Protein AF-E3NNT3-F1 (afdb_monomer)

Foldseek 3Di:
DDDDDDPPPDPDDDDDDPDDDPVVVVVDDDDDDDDDDPPPCSVVVQVVVQVVCVVVPDDDDDDDLVVVLDVVVPDPCVVVPCPVVLVDPVPPVSVVSSD

Mean predicted aligned error: 13.64 Å

pLDDT: mean 73.95, std 19.07, range [36.59, 96.06]

Solvent-accessible surface area (backbone atoms only — not comparable to full-atom values): 6859 Å² total; per-residue (Å²): 138,84,82,84,88,77,90,72,80,76,78,78,80,79,84,78,72,99,71,84,54,79,73,57,65,74,72,47,94,81,87,89,85,84,82,78,65,87,92,69,52,54,72,58,52,51,53,53,50,41,52,49,41,42,70,77,67,44,95,68,82,84,83,56,68,72,55,51,48,61,65,74,58,60,60,71,45,68,79,67,61,65,48,71,67,51,76,36,88,84,30,65,69,49,47,65,72,68,108

Organism: Caenorhabditis remanei (NCBI:txid31234)

Structure (mmCIF, N/CA/C/O backbone):
data_AF-E3NNT3-F1
#
_entry.id   AF-E3NNT3-F1
#
loop_
_atom_site.group_PDB
_atom_site.id
_atom_site.type_symbol
_atom_site.label_atom_id
_atom_site.label_alt_id
_atom_site.label_comp_id
_atom_site.label_asym_id
_atom_site.label_entity_id
_atom_site.label_seq_id
_atom_site.pdbx_PDB_ins_code
_atom_site.Cartn_x
_atom_site.Cartn_y
_atom_site.Cartn_z
_atom_site.occupancy
_atom_site.B_iso_or_equiv
_atom_site.auth_seq_id
_atom_site.auth_comp_id
_atom_site.auth_asym_id
_atom_site.auth_atom_id
_atom_site.pdbx_PDB_model_num
ATOM 1 N N . MET A 1 1 ? -19.697 -46.893 23.361 1.00 44.38 1 MET A N 1
ATOM 2 C CA . MET A 1 1 ? -20.155 -46.219 22.129 1.00 44.38 1 MET A CA 1
ATOM 3 C C . MET A 1 1 ? -19.619 -44.804 22.210 1.00 44.38 1 MET A C 1
ATOM 5 O O . MET A 1 1 ? -20.148 -44.004 22.968 1.00 44.38 1 MET A O 1
ATOM 9 N N . GLU A 1 2 ? -18.456 -44.576 21.609 1.00 36.59 2 GLU A N 1
ATOM 10 C CA . GLU A 1 2 ? -17.702 -43.330 21.759 1.00 36.59 2 GLU A CA 1
ATOM 11 C C . GLU A 1 2 ? -18.272 -42.228 20.862 1.00 36.59 2 GLU A C 1
ATOM 13 O O . GLU A 1 2 ? -18.671 -42.476 19.725 1.00 36.59 2 GLU A O 1
ATOM 18 N N . ILE A 1 3 ? -18.329 -41.014 21.406 1.00 49.91 3 ILE A N 1
ATOM 19 C CA . ILE A 1 3 ? -18.766 -39.793 20.727 1.00 49.91 3 ILE A CA 1
ATOM 20 C C . ILE A 1 3 ? -17.547 -39.223 19.980 1.00 49.91 3 ILE A C 1
ATOM 22 O O . ILE A 1 3 ? -16.535 -38.960 20.632 1.00 49.91 3 ILE A O 1
ATOM 26 N N . PRO A 1 4 ? -17.597 -39.000 18.655 1.00 52.75 4 PRO A N 1
ATOM 27 C CA . PRO A 1 4 ? -16.491 -38.366 17.945 1.00 52.75 4 PRO A CA 1
ATOM 28 C C . PRO A 1 4 ? -16.434 -36.852 18.245 1.00 52.75 4 PRO A C 1
ATOM 30 O O . PRO A 1 4 ? -17.480 -36.196 18.278 1.00 52.75 4 PRO A O 1
ATOM 33 N N . PRO A 1 5 ? -15.237 -36.262 18.441 1.00 51.84 5 PRO A N 1
ATOM 34 C CA . PRO A 1 5 ? -15.070 -34.832 18.663 1.00 51.84 5 PRO A CA 1
ATOM 35 C C . PRO A 1 5 ? -14.895 -34.101 17.324 1.00 51.84 5 PRO A C 1
ATOM 37 O O . PRO A 1 5 ? -14.029 -34.437 16.522 1.00 51.84 5 PRO A O 1
ATOM 40 N N . GLY A 1 6 ? -15.710 -33.075 17.085 1.00 46.88 6 GLY A N 1
ATOM 41 C CA . GLY A 1 6 ? -15.668 -32.306 15.841 1.00 46.88 6 GLY A CA 1
ATOM 42 C C . GLY A 1 6 ? -16.523 -31.048 15.901 1.00 46.88 6 GLY A C 1
ATOM 43 O O . GLY A 1 6 ? -17.425 -30.863 15.092 1.00 46.88 6 GLY A O 1
ATOM 44 N N . LEU A 1 7 ? -16.266 -30.191 16.891 1.00 48.31 7 LEU A N 1
ATOM 45 C CA . LEU A 1 7 ? -16.793 -28.829 16.929 1.00 48.31 7 LEU A CA 1
ATOM 46 C C . LEU A 1 7 ? -16.032 -27.981 15.898 1.00 48.31 7 LEU A C 1
ATOM 48 O O . LEU A 1 7 ? -15.128 -27.230 16.255 1.00 48.31 7 LEU A O 1
ATOM 52 N N . GLU A 1 8 ? -16.389 -28.085 14.619 1.00 41.75 8 GLU A N 1
ATOM 53 C CA . GLU A 1 8 ? -16.041 -27.045 13.652 1.00 41.75 8 GLU A CA 1
ATOM 54 C C . GLU A 1 8 ? -17.179 -26.025 13.631 1.00 41.75 8 GLU A C 1
ATOM 56 O O . GLU A 1 8 ? -18.282 -26.255 13.132 1.00 41.75 8 GLU A O 1
ATOM 61 N N . THR A 1 9 ? -16.924 -24.879 14.257 1.00 40.84 9 THR 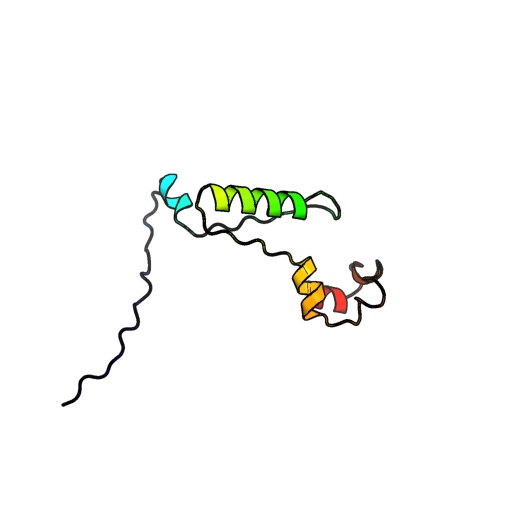A N 1
ATOM 62 C CA . THR A 1 9 ? -17.811 -23.721 14.234 1.00 40.84 9 THR A CA 1
ATOM 63 C C . THR A 1 9 ? -18.091 -23.333 12.785 1.00 40.84 9 THR A C 1
ATOM 65 O O . THR A 1 9 ? -17.251 -22.720 12.122 1.00 40.84 9 THR A O 1
ATOM 68 N N . THR A 1 10 ? -19.283 -23.671 12.298 1.00 38.94 10 THR A N 1
ATOM 69 C CA . THR A 1 10 ? -19.821 -23.173 11.032 1.00 38.94 10 THR A CA 1
ATOM 70 C C . THR A 1 10 ? -19.772 -21.648 11.072 1.00 38.94 10 THR A C 1
ATOM 72 O O . THR A 1 10 ? -20.519 -21.006 11.817 1.00 38.94 10 THR A O 1
ATOM 75 N N . LYS A 1 11 ? -18.849 -21.050 10.307 1.00 44.69 11 LYS A N 1
ATOM 76 C CA . LYS A 1 11 ? -18.805 -19.602 10.090 1.00 44.69 11 LYS A CA 1
ATOM 77 C C . LYS A 1 11 ? -20.173 -19.181 9.561 1.00 44.69 11 LYS A C 1
ATOM 79 O O . LYS A 1 11 ? -20.586 -19.607 8.486 1.00 44.69 11 LYS A O 1
ATOM 84 N N . ARG A 1 12 ? -20.891 -18.389 10.360 1.00 39.00 12 ARG A N 1
ATOM 85 C CA . ARG A 1 12 ? -22.237 -17.896 10.055 1.00 39.00 12 ARG A CA 1
ATOM 86 C C . ARG A 1 12 ? -22.260 -17.262 8.662 1.00 39.00 12 ARG A C 1
ATOM 88 O O . ARG A 1 12 ? -21.585 -16.265 8.419 1.00 39.00 12 ARG A O 1
ATOM 95 N N . LYS A 1 13 ? -23.062 -17.844 7.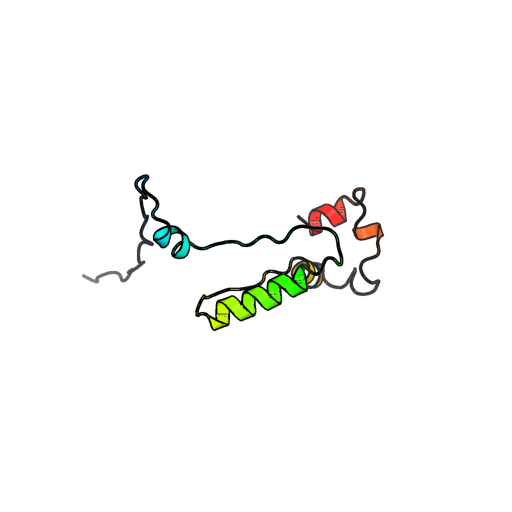772 1.00 46.72 13 LYS A N 1
ATOM 96 C CA . LYS A 1 13 ? -23.500 -17.245 6.512 1.00 46.72 13 LYS A CA 1
ATOM 97 C C . LYS A 1 13 ? -24.486 -16.133 6.874 1.00 46.72 13 LYS A C 1
ATOM 99 O O . LYS A 1 13 ? -25.600 -16.425 7.296 1.00 46.72 13 LYS A O 1
ATOM 104 N N . VAL A 1 14 ? -24.060 -14.875 6.795 1.00 52.50 14 VAL A N 1
ATOM 105 C CA . VAL A 1 14 ? -24.966 -13.735 6.985 1.00 52.50 14 VAL A CA 1
ATOM 106 C C . VAL A 1 14 ? -25.642 -13.473 5.644 1.00 52.50 14 VAL A C 1
ATOM 108 O O . VAL A 1 14 ? -25.015 -12.974 4.714 1.00 52.50 14 VAL A O 1
ATOM 111 N N . ALA A 1 15 ? -26.901 -13.889 5.528 1.00 52.72 15 ALA A N 1
ATOM 112 C CA . ALA A 1 15 ? -27.798 -13.396 4.494 1.00 52.72 15 ALA A CA 1
ATOM 113 C C . ALA A 1 15 ? -28.128 -11.938 4.839 1.00 52.72 15 ALA A C 1
ATOM 115 O O . ALA A 1 15 ? -28.666 -11.686 5.915 1.00 52.72 15 ALA A O 1
ATOM 116 N N . HIS A 1 16 ? -27.760 -10.988 3.980 1.00 50.59 16 HIS A N 1
ATOM 117 C CA . HIS A 1 16 ? -28.147 -9.589 4.147 1.00 50.59 16 HIS A CA 1
ATOM 118 C C . HIS A 1 16 ? -29.357 -9.301 3.261 1.00 50.59 16 HIS A C 1
ATOM 120 O O . HIS A 1 16 ? -29.275 -9.379 2.040 1.00 50.59 16 HIS A O 1
ATOM 126 N N . SER A 1 17 ? -30.479 -9.017 3.917 1.00 48.78 17 SER A N 1
ATOM 127 C CA . SER A 1 17 ? -31.633 -8.311 3.373 1.00 48.78 17 SER A CA 1
ATOM 128 C C . SER A 1 17 ? -31.251 -6.869 3.017 1.00 48.78 17 SER A C 1
ATOM 130 O O . SER A 1 17 ? -30.468 -6.243 3.734 1.00 48.78 17 SER A O 1
ATOM 132 N N . ASP A 1 18 ? -31.817 -6.359 1.925 1.00 54.97 18 ASP A N 1
ATOM 133 C CA . ASP A 1 18 ? -31.476 -5.102 1.246 1.00 54.97 18 ASP A CA 1
ATOM 134 C C . ASP A 1 18 ? -31.895 -3.809 1.976 1.00 54.97 18 ASP A C 1
ATOM 136 O O . ASP A 1 18 ? -32.501 -2.928 1.378 1.00 54.97 18 ASP A O 1
ATOM 140 N N . GLU A 1 19 ? -31.519 -3.636 3.246 1.00 57.94 19 GLU A N 1
ATOM 141 C CA . GLU A 1 19 ? -31.517 -2.319 3.905 1.00 57.94 19 GLU A CA 1
ATOM 142 C C . GLU A 1 19 ? -30.229 -2.137 4.717 1.00 57.94 19 GLU A C 1
ATOM 144 O O . GLU A 1 19 ? -30.117 -2.537 5.874 1.00 57.94 19 GLU A O 1
ATOM 149 N N . HIS A 1 20 ? -29.209 -1.555 4.082 1.00 54.94 20 HIS A N 1
ATOM 150 C CA . HIS A 1 20 ? -27.904 -1.322 4.699 1.00 54.94 20 HIS A CA 1
ATOM 151 C C . HIS A 1 20 ? -27.881 0.043 5.393 1.00 54.94 20 HIS A C 1
ATOM 153 O O . HIS A 1 20 ? -27.569 1.065 4.780 1.00 54.94 20 HIS A O 1
ATOM 159 N N . GLY A 1 21 ? -28.172 0.060 6.694 1.00 54.25 21 GLY A N 1
ATOM 160 C CA . GLY A 1 21 ? -27.868 1.214 7.537 1.00 54.25 21 GLY A CA 1
ATOM 161 C C . GLY A 1 21 ? -26.357 1.487 7.568 1.00 54.25 21 GLY A C 1
ATOM 162 O O . GLY A 1 21 ? -25.544 0.561 7.562 1.00 54.25 21 GLY A O 1
ATOM 163 N N . PHE A 1 22 ? -25.959 2.762 7.636 1.00 58.59 22 PHE A N 1
ATOM 164 C CA . PHE A 1 22 ? -24.549 3.203 7.656 1.00 58.59 22 PHE A CA 1
ATOM 165 C C . PHE A 1 22 ? -23.687 2.470 8.707 1.00 58.59 22 PHE A C 1
ATOM 167 O O . PHE A 1 22 ? -22.498 2.229 8.506 1.00 58.59 22 PHE A O 1
ATOM 174 N N . SER A 1 23 ? -24.296 2.060 9.822 1.00 63.28 23 SER A N 1
ATOM 175 C CA . SER A 1 23 ? -23.651 1.320 10.908 1.00 63.28 23 SER A CA 1
ATOM 176 C C . SER A 1 23 ? -23.191 -0.096 10.539 1.00 63.28 23 SER A C 1
ATOM 178 O O . SER A 1 23 ? -22.221 -0.580 11.126 1.00 63.28 23 SER A O 1
ATOM 180 N N . ASP A 1 24 ? -23.833 -0.759 9.573 1.00 62.19 24 ASP 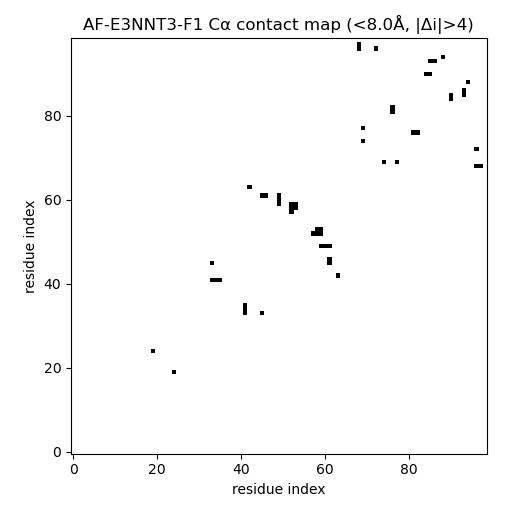A N 1
ATOM 181 C CA . ASP A 1 24 ? -23.494 -2.140 9.199 1.00 62.19 24 ASP A CA 1
ATOM 182 C C . ASP A 1 24 ? -22.259 -2.213 8.290 1.00 62.19 24 ASP A C 1
ATOM 184 O O . ASP A 1 24 ? -21.463 -3.150 8.392 1.00 62.19 24 ASP A O 1
ATOM 188 N N . GLN A 1 25 ? -22.002 -1.169 7.494 1.00 61.59 25 GLN A N 1
ATOM 189 C CA . GLN A 1 25 ? -20.805 -1.067 6.644 1.00 61.59 25 GLN A CA 1
ATOM 190 C C . GLN A 1 25 ? -19.498 -0.988 7.453 1.00 61.59 25 GLN A C 1
ATOM 192 O O . GLN A 1 25 ? -18.435 -1.401 6.989 1.00 61.59 25 GLN A O 1
ATOM 197 N N . VAL A 1 26 ? -19.559 -0.505 8.697 1.00 65.00 26 VAL A N 1
ATOM 198 C CA . VAL A 1 26 ? -18.390 -0.432 9.590 1.00 65.00 26 VAL A CA 1
ATOM 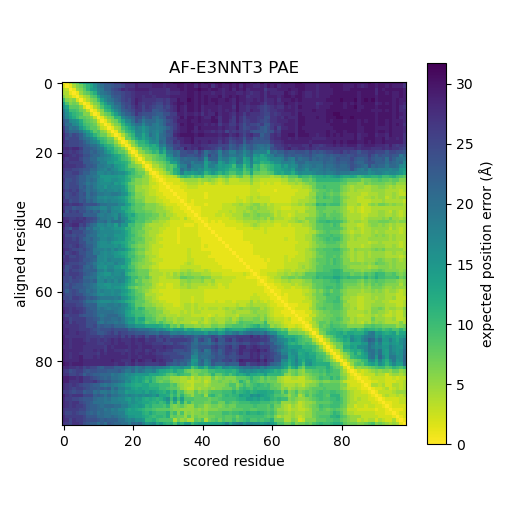199 C C . VAL A 1 26 ? -18.025 -1.811 10.158 1.00 65.00 26 VAL A C 1
ATOM 201 O O . VAL A 1 26 ? -16.886 -2.036 10.568 1.00 65.00 26 VAL A O 1
ATOM 204 N N . ARG A 1 27 ? -18.976 -2.756 10.174 1.00 72.19 27 ARG A N 1
ATOM 205 C CA . ARG A 1 27 ? -18.794 -4.104 10.737 1.00 72.19 27 ARG A CA 1
ATOM 206 C C . ARG A 1 27 ? -18.298 -5.127 9.718 1.00 72.19 27 ARG A C 1
ATOM 208 O O . ARG A 1 27 ? -17.788 -6.173 10.125 1.00 72.19 27 ARG A O 1
ATOM 215 N N . VAL A 1 28 ? -18.399 -4.834 8.423 1.00 85.94 28 VAL A N 1
ATOM 216 C CA . VAL A 1 28 ? -17.800 -5.666 7.372 1.00 85.94 28 VAL A CA 1
ATOM 217 C C . VAL A 1 28 ? -16.303 -5.359 7.211 1.00 85.94 28 VAL A C 1
ATOM 219 O O . VAL A 1 28 ? -15.867 -4.226 7.437 1.00 85.94 28 VAL A O 1
ATOM 222 N N . PRO A 1 29 ? -15.464 -6.344 6.844 1.00 87.19 29 PRO A N 1
ATOM 223 C CA . PRO A 1 29 ? -14.064 -6.087 6.523 1.00 87.19 29 PRO A CA 1
ATOM 224 C C . PRO A 1 29 ? -13.936 -5.104 5.351 1.00 87.19 29 PRO A C 1
ATOM 226 O O . PRO A 1 29 ? -14.453 -5.355 4.267 1.00 87.19 29 PRO A O 1
ATOM 229 N N . ASN A 1 30 ? -13.219 -3.999 5.565 1.00 89.44 30 ASN A N 1
ATOM 230 C CA . ASN A 1 30 ? -13.030 -2.943 4.572 1.00 89.44 30 ASN A CA 1
ATOM 231 C C . ASN A 1 30 ? -11.609 -2.977 3.982 1.00 89.44 30 ASN A C 1
ATOM 233 O O . ASN A 1 30 ? -10.630 -3.158 4.713 1.00 89.44 30 ASN A O 1
ATOM 237 N N . VAL A 1 31 ? -11.489 -2.751 2.669 1.00 93.00 31 VAL A N 1
ATOM 238 C CA . VAL A 1 31 ? -10.203 -2.669 1.955 1.00 93.00 31 VAL A CA 1
ATOM 239 C C . VAL A 1 31 ? -10.003 -1.252 1.426 1.00 93.00 31 VAL A C 1
ATOM 241 O O . VAL A 1 31 ? -10.822 -0.744 0.669 1.00 93.00 31 VAL A O 1
ATOM 244 N N . ILE A 1 32 ? -8.888 -0.620 1.800 1.00 93.00 32 ILE A N 1
ATOM 245 C CA . ILE A 1 32 ? -8.525 0.722 1.328 1.00 93.00 32 ILE A CA 1
ATOM 246 C C . ILE A 1 32 ? -7.376 0.597 0.326 1.00 93.00 32 ILE A C 1
ATOM 248 O O . ILE A 1 32 ? -6.238 0.310 0.706 1.00 93.00 32 ILE A O 1
ATOM 252 N N . VAL A 1 33 ? -7.669 0.828 -0.954 1.00 94.94 33 VAL A N 1
ATOM 253 C CA . VAL A 1 33 ? -6.689 0.739 -2.044 1.00 94.94 33 VAL A CA 1
ATOM 254 C C . VAL A 1 33 ? -6.094 2.116 -2.321 1.00 94.94 33 VAL A C 1
ATOM 256 O O . VAL A 1 33 ? -6.810 3.075 -2.595 1.00 94.94 33 VAL A O 1
ATOM 259 N N . MET A 1 34 ? -4.766 2.227 -2.253 1.00 95.56 34 MET A N 1
ATOM 260 C CA . MET A 1 34 ? -4.066 3.451 -2.650 1.00 95.56 34 MET A CA 1
ATOM 261 C C . MET A 1 34 ? -3.761 3.421 -4.145 1.00 95.56 34 MET A C 1
ATOM 263 O O . MET A 1 34 ? -3.156 2.466 -4.629 1.00 95.56 34 MET A O 1
ATOM 267 N N . VAL A 1 35 ? -4.062 4.508 -4.850 1.00 94.19 35 VAL A N 1
ATOM 268 C CA . VAL A 1 35 ? -3.774 4.666 -6.282 1.00 94.19 35 VAL A CA 1
ATOM 269 C C . VAL A 1 35 ? -2.882 5.879 -6.535 1.00 94.19 35 VAL A C 1
ATOM 271 O O . VAL A 1 35 ? -2.778 6.781 -5.704 1.00 94.19 35 VAL A O 1
ATOM 274 N N . GLY A 1 36 ? -2.195 5.889 -7.676 1.00 93.56 36 GLY A N 1
ATOM 275 C CA . GLY A 1 36 ? -1.423 7.040 -8.148 1.00 93.56 36 GL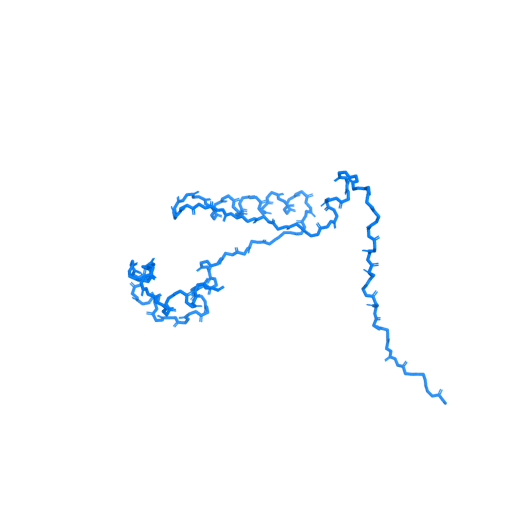Y A CA 1
ATOM 276 C C . GLY A 1 36 ? 0.034 6.734 -8.486 1.00 93.56 36 GLY A C 1
ATOM 277 O O . GLY A 1 36 ? 0.581 5.680 -8.148 1.00 93.56 36 GLY A O 1
ATOM 278 N N . LEU A 1 37 ? 0.683 7.706 -9.128 1.00 92.81 37 LEU A N 1
ATOM 279 C CA . LEU A 1 37 ? 2.052 7.597 -9.637 1.00 92.81 37 LEU A CA 1
ATOM 280 C C . LEU A 1 37 ? 3.095 7.341 -8.532 1.00 92.81 37 LEU A C 1
ATOM 282 O O . LEU A 1 37 ? 2.844 7.631 -7.351 1.00 92.81 37 LEU A O 1
ATOM 286 N N . PRO A 1 38 ? 4.270 6.778 -8.873 1.00 89.38 38 PRO A N 1
ATOM 287 C CA . PRO A 1 38 ? 5.395 6.645 -7.947 1.00 89.38 38 PRO A CA 1
ATOM 288 C C . PRO A 1 38 ? 5.719 7.968 -7.230 1.00 89.38 38 PRO A C 1
ATOM 290 O O . PRO A 1 38 ? 5.416 9.047 -7.729 1.00 89.38 38 PRO A O 1
ATOM 293 N N . ALA A 1 39 ? 6.285 7.881 -6.022 1.00 89.81 39 ALA A N 1
ATOM 294 C CA . ALA A 1 39 ? 6.658 9.031 -5.181 1.00 89.81 39 ALA A CA 1
ATOM 295 C C . ALA A 1 39 ? 5.518 9.976 -4.718 1.00 89.81 39 ALA A C 1
ATOM 297 O O . ALA A 1 39 ? 5.777 10.949 -4.022 1.00 89.81 39 ALA A O 1
ATOM 298 N N . ARG A 1 40 ? 4.238 9.671 -4.979 1.00 94.38 40 ARG A N 1
ATOM 299 C CA . ARG A 1 40 ? 3.085 10.491 -4.532 1.00 94.38 40 ARG A CA 1
ATOM 300 C C . ARG A 1 40 ? 2.630 10.258 -3.083 1.00 94.38 40 ARG A C 1
ATOM 302 O O . ARG A 1 40 ? 1.447 10.335 -2.783 1.00 94.38 40 ARG A O 1
ATOM 309 N N . GLY A 1 41 ? 3.532 9.876 -2.181 1.00 93.31 41 GLY A N 1
ATOM 310 C CA . GLY A 1 41 ? 3.204 9.747 -0.752 1.00 93.31 41 GLY A CA 1
ATOM 311 C C . GLY A 1 41 ? 2.231 8.619 -0.367 1.00 93.31 41 GLY A C 1
ATOM 312 O O . GLY A 1 41 ? 1.871 8.521 0.802 1.00 93.31 41 GLY A O 1
ATOM 313 N N . LYS A 1 42 ? 1.847 7.725 -1.291 1.00 95.38 42 LYS A N 1
ATOM 314 C CA . LYS A 1 42 ? 0.922 6.601 -1.027 1.00 95.38 42 LYS A CA 1
ATOM 315 C C . LYS A 1 42 ? 1.303 5.808 0.228 1.00 95.38 42 LYS A C 1
ATOM 317 O O . LYS A 1 42 ? 0.514 5.701 1.156 1.00 95.38 42 LYS A O 1
ATOM 322 N N . THR A 1 43 ? 2.552 5.346 0.304 1.00 93.50 43 THR A N 1
ATOM 323 C CA . THR A 1 43 ? 3.073 4.592 1.458 1.00 93.50 43 THR A CA 1
ATOM 324 C C . THR A 1 43 ? 3.034 5.397 2.757 1.00 93.50 43 THR A C 1
ATOM 326 O O . THR A 1 43 ? 2.772 4.834 3.820 1.00 93.50 43 THR A O 1
ATOM 329 N N . TYR A 1 44 ? 3.291 6.707 2.690 1.00 94.81 44 TYR A N 1
ATOM 330 C CA . TYR A 1 44 ? 3.226 7.587 3.856 1.00 94.81 44 TYR A CA 1
ATOM 331 C C . TYR A 1 44 ? 1.787 7.680 4.378 1.00 94.81 44 TYR A C 1
ATOM 333 O O . TYR A 1 44 ? 1.546 7.434 5.563 1.00 94.81 44 TYR A O 1
ATOM 341 N N . ILE A 1 45 ? 0.829 7.936 3.482 1.00 95.56 45 ILE A N 1
ATOM 342 C CA . ILE A 1 45 ? -0.595 8.021 3.814 1.00 95.56 45 ILE A CA 1
ATOM 343 C C . ILE A 1 45 ? -1.091 6.690 4.390 1.00 95.56 45 ILE A C 1
ATOM 345 O O . ILE A 1 45 ? -1.683 6.695 5.466 1.00 95.56 45 ILE A O 1
ATOM 349 N N . SER A 1 46 ? -0.784 5.544 3.770 1.00 94.81 46 SER A N 1
ATOM 350 C CA . SER A 1 46 ? -1.230 4.233 4.277 1.00 94.81 46 SER A CA 1
ATOM 351 C C . SER A 1 46 ? -0.721 3.936 5.685 1.00 94.81 46 SER A C 1
ATOM 353 O O . SER A 1 46 ? -1.470 3.435 6.523 1.00 94.81 46 SER A O 1
ATOM 355 N N . LYS A 1 47 ? 0.551 4.248 5.973 1.00 95.06 47 LYS A N 1
ATOM 356 C CA . LYS A 1 47 ? 1.144 4.029 7.301 1.00 95.06 47 LYS A CA 1
ATOM 357 C C . LYS A 1 47 ? 0.515 4.943 8.352 1.00 95.06 47 LYS A C 1
ATOM 359 O O . LYS A 1 47 ? 0.197 4.474 9.445 1.00 95.06 47 LYS A O 1
ATOM 364 N N . LYS A 1 48 ? 0.311 6.224 8.022 1.00 95.94 48 LYS A N 1
ATOM 365 C CA . LYS A 1 48 ? -0.319 7.199 8.924 1.00 95.94 48 LYS A CA 1
ATOM 366 C C . LYS A 1 48 ? -1.777 6.830 9.206 1.00 95.94 48 LYS A C 1
ATOM 368 O O . LYS A 1 48 ? -2.178 6.807 10.366 1.00 95.94 48 LYS A O 1
ATOM 373 N N . LEU A 1 49 ? -2.521 6.445 8.170 1.00 95.38 49 LEU A N 1
ATOM 374 C CA . LEU A 1 49 ? -3.904 5.988 8.278 1.00 95.38 49 LEU A CA 1
ATOM 375 C C . LEU A 1 49 ? -4.015 4.711 9.117 1.00 95.38 49 LEU A C 1
ATOM 377 O O . LEU A 1 49 ? -4.828 4.650 10.030 1.00 95.38 49 LEU A O 1
ATOM 381 N N . CYS A 1 50 ? -3.161 3.715 8.878 1.00 94.69 50 CYS A N 1
ATOM 382 C CA . CYS A 1 50 ? -3.155 2.490 9.679 1.00 94.69 50 CYS A CA 1
ATOM 383 C C . CYS A 1 50 ? -2.846 2.766 11.156 1.00 94.69 50 CYS A C 1
ATOM 385 O O . CYS A 1 50 ? -3.495 2.196 12.030 1.00 94.69 50 CYS A O 1
ATOM 387 N N . ARG A 1 51 ? -1.891 3.657 11.458 1.00 95.69 51 ARG A N 1
ATOM 388 C CA . ARG A 1 51 ? -1.610 4.067 12.842 1.00 95.69 51 ARG A CA 1
ATOM 389 C C . ARG A 1 51 ? -2.824 4.728 13.489 1.00 95.69 51 ARG A C 1
ATOM 391 O O . ARG A 1 51 ? -3.145 4.385 14.620 1.00 95.69 51 ARG A O 1
ATOM 398 N N . TYR A 1 52 ? -3.487 5.632 12.772 1.00 96.06 52 TYR A N 1
ATOM 399 C CA . TYR A 1 52 ? -4.693 6.295 13.259 1.00 96.06 52 TYR A CA 1
ATOM 400 C C . TYR A 1 52 ? -5.816 5.287 13.536 1.00 96.06 52 TYR A C 1
ATOM 402 O O . TYR A 1 52 ? -6.311 5.228 14.653 1.00 96.06 52 TYR A O 1
ATOM 410 N N . LEU A 1 53 ? -6.127 4.408 12.579 1.00 93.38 53 LEU A N 1
ATOM 411 C CA . LEU A 1 53 ? -7.177 3.397 12.738 1.00 93.38 53 LEU A CA 1
ATOM 412 C C . LEU A 1 53 ? -6.883 2.420 13.885 1.00 93.38 53 LEU A C 1
ATOM 414 O O . LEU A 1 53 ? -7.789 2.069 14.635 1.00 93.38 53 LEU A O 1
ATOM 418 N N . LYS A 1 54 ? -5.616 2.019 14.062 1.00 93.62 54 LYS A N 1
ATOM 419 C CA . LYS A 1 54 ? -5.191 1.213 15.219 1.00 93.62 54 LYS A CA 1
ATOM 420 C C . LYS A 1 54 ? -5.400 1.945 16.538 1.00 93.62 54 LYS A C 1
ATOM 422 O O . LYS A 1 54 ? -5.842 1.323 17.496 1.00 93.62 54 LYS A O 1
ATOM 427 N N . TRP A 1 55 ? -5.090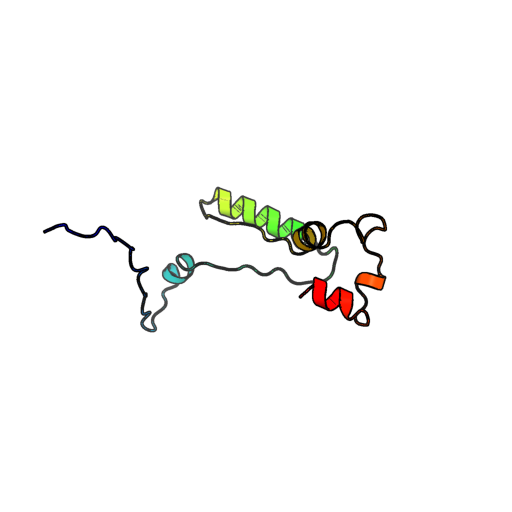 3.239 16.584 1.00 94.69 55 TRP A N 1
ATOM 428 C CA . TRP A 1 55 ? -5.284 4.063 17.775 1.00 94.69 55 TRP A CA 1
ATOM 429 C C . TRP A 1 55 ? -6.769 4.230 18.128 1.00 94.69 55 TRP A C 1
ATOM 431 O O . TRP A 1 55 ? -7.122 4.139 19.296 1.00 94.69 55 TRP A O 1
ATOM 441 N N . THR A 1 56 ? -7.653 4.358 17.133 1.00 92.88 56 THR A N 1
ATOM 442 C CA . THR A 1 56 ? -9.117 4.376 17.330 1.00 92.88 56 THR A CA 1
ATOM 443 C C . THR A 1 56 ? -9.693 3.008 17.741 1.00 92.88 56 THR A C 1
ATOM 445 O O . THR A 1 56 ? -10.860 2.917 18.104 1.00 92.88 56 THR A O 1
ATOM 448 N N . GLY A 1 57 ? -8.894 1.935 17.699 1.00 89.44 57 GLY A N 1
ATOM 449 C CA . GLY A 1 57 ? -9.290 0.589 18.131 1.00 89.44 57 GLY A CA 1
ATOM 450 C C . GLY A 1 57 ? -9.638 -0.386 17.000 1.00 89.44 57 GLY A C 1
ATOM 451 O O . GLY A 1 57 ? -10.026 -1.523 17.270 1.00 89.44 57 GLY A O 1
ATOM 452 N N . PHE A 1 58 ? -9.462 -0.004 15.731 1.00 89.81 58 PHE A N 1
ATOM 453 C CA . PHE A 1 58 ? -9.680 -0.905 14.597 1.00 89.81 58 PHE A CA 1
ATOM 454 C C . PHE A 1 58 ? -8.459 -1.792 14.326 1.00 89.81 58 PHE A C 1
ATOM 456 O O . PHE A 1 58 ? -7.319 -1.332 14.203 1.00 89.81 58 PHE A O 1
ATOM 463 N N . LYS A 1 59 ? -8.706 -3.091 14.128 1.00 90.12 59 LYS A N 1
ATOM 464 C CA . LYS A 1 59 ? -7.685 -4.045 13.676 1.00 90.12 59 LYS A CA 1
ATOM 465 C C . LYS A 1 59 ? -7.368 -3.797 12.201 1.00 90.12 59 LYS A C 1
ATOM 467 O O . LYS A 1 59 ? -8.093 -4.250 11.324 1.00 90.12 59 LYS A O 1
ATOM 472 N N . THR A 1 60 ? -6.277 -3.087 11.923 1.00 91.94 60 THR A N 1
ATOM 473 C CA . THR A 1 60 ? -5.852 -2.773 10.549 1.00 91.94 60 THR A CA 1
ATOM 474 C C . THR A 1 60 ? -4.432 -3.242 10.254 1.00 91.94 60 THR A C 1
ATOM 476 O O . THR A 1 60 ? -3.583 -3.349 11.144 1.00 91.94 60 THR A O 1
ATOM 479 N N . LYS A 1 61 ? -4.150 -3.518 8.979 1.00 93.06 61 LYS A N 1
ATOM 480 C CA . LYS A 1 61 ? -2.829 -3.916 8.486 1.00 93.06 61 LYS A CA 1
ATOM 481 C C . LYS A 1 61 ? -2.549 -3.210 7.162 1.00 93.06 61 LYS A C 1
ATOM 483 O O . LYS A 1 61 ? -3.453 -3.036 6.353 1.00 93.06 61 LYS A O 1
ATOM 488 N N . VAL A 1 62 ? -1.299 -2.795 6.960 1.00 93.19 62 VAL A N 1
ATOM 489 C CA . VAL A 1 62 ? -0.831 -2.254 5.678 1.00 93.19 62 VAL A CA 1
ATOM 490 C C . VAL A 1 62 ? -0.246 -3.394 4.863 1.00 93.19 62 VAL A C 1
ATOM 492 O O . VAL A 1 62 ? 0.609 -4.126 5.360 1.00 93.19 62 VAL A O 1
ATOM 495 N N . PHE A 1 63 ? -0.668 -3.494 3.608 1.00 92.12 63 PHE A N 1
ATOM 496 C CA . PHE A 1 63 ? -0.091 -4.395 2.620 1.00 92.12 63 PHE A CA 1
ATOM 497 C C . PHE A 1 63 ? 0.670 -3.549 1.599 1.00 92.12 63 PHE A C 1
ATOM 499 O O . PHE A 1 63 ? 0.076 -2.753 0.876 1.00 92.12 63 PHE A O 1
ATOM 506 N N . ASN A 1 64 ? 2.001 -3.652 1.594 1.00 90.00 64 ASN A N 1
ATOM 507 C CA . ASN A 1 64 ? 2.855 -2.897 0.680 1.00 90.00 64 ASN A CA 1
ATOM 508 C C . ASN A 1 64 ? 3.404 -3.826 -0.401 1.00 90.00 64 ASN A C 1
ATOM 510 O O . ASN A 1 64 ? 4.395 -4.508 -0.166 1.00 90.00 64 ASN A O 1
ATOM 514 N N . VAL A 1 65 ? 2.805 -3.795 -1.592 1.00 86.06 65 VAL A N 1
ATOM 515 C CA . VAL A 1 65 ? 3.200 -4.621 -2.751 1.00 86.06 65 VAL A CA 1
ATOM 516 C C . VAL A 1 65 ? 4.685 -4.462 -3.108 1.00 86.06 65 VAL A C 1
ATOM 518 O O . VAL A 1 65 ? 5.331 -5.403 -3.553 1.00 86.06 65 VAL A O 1
ATOM 521 N N . GLY A 1 66 ? 5.273 -3.284 -2.864 1.00 82.69 66 GLY A N 1
ATOM 522 C CA . GLY A 1 66 ? 6.702 -3.074 -3.088 1.00 82.69 66 GLY A CA 1
ATOM 523 C C . GLY A 1 66 ? 7.603 -3.837 -2.111 1.00 82.69 66 GLY A C 1
ATOM 524 O O . GLY A 1 66 ? 8.725 -4.154 -2.483 1.00 82.69 66 GLY A O 1
ATOM 525 N N . GLU A 1 67 ? 7.133 -4.107 -0.889 1.00 83.75 67 GLU A N 1
ATOM 526 C CA . GLU A 1 67 ? 7.826 -4.953 0.096 1.00 83.75 67 GLU A CA 1
ATOM 527 C C . GLU A 1 67 ? 7.788 -6.414 -0.342 1.00 83.75 67 GLU A C 1
ATOM 529 O O . GLU A 1 67 ? 8.840 -7.024 -0.474 1.00 83.75 67 GLU A O 1
ATOM 534 N N . TYR A 1 68 ? 6.594 -6.918 -0.677 1.00 83.81 68 TYR A N 1
ATOM 535 C CA . TYR A 1 68 ? 6.398 -8.278 -1.189 1.00 83.81 68 TYR A CA 1
ATOM 536 C C . TYR A 1 68 ? 7.286 -8.548 -2.398 1.00 83.81 68 TYR A C 1
ATOM 538 O O . TYR A 1 68 ? 8.064 -9.491 -2.389 1.00 83.81 68 TYR A O 1
ATOM 546 N N . ARG A 1 69 ? 7.312 -7.625 -3.366 1.00 81.00 69 ARG A N 1
ATOM 547 C CA . ARG A 1 69 ? 8.213 -7.735 -4.516 1.00 81.00 69 ARG A CA 1
ATOM 548 C C . ARG A 1 69 ? 9.687 -7.888 -4.118 1.00 81.00 69 ARG A C 1
ATOM 550 O O . ARG A 1 69 ? 10.408 -8.622 -4.776 1.00 81.00 69 ARG A O 1
ATOM 557 N N . ARG A 1 70 ? 10.163 -7.186 -3.083 1.00 79.81 70 ARG A N 1
ATOM 558 C CA . ARG A 1 70 ? 11.567 -7.287 -2.636 1.00 79.81 70 ARG A CA 1
ATOM 559 C C . ARG A 1 70 ? 11.857 -8.592 -1.898 1.00 79.81 70 ARG A C 1
ATOM 561 O O . ARG A 1 70 ? 12.993 -9.050 -1.942 1.00 79.81 70 ARG A O 1
ATOM 568 N N . THR A 1 71 ? 10.866 -9.151 -1.211 1.00 76.06 71 THR A N 1
ATOM 569 C CA . T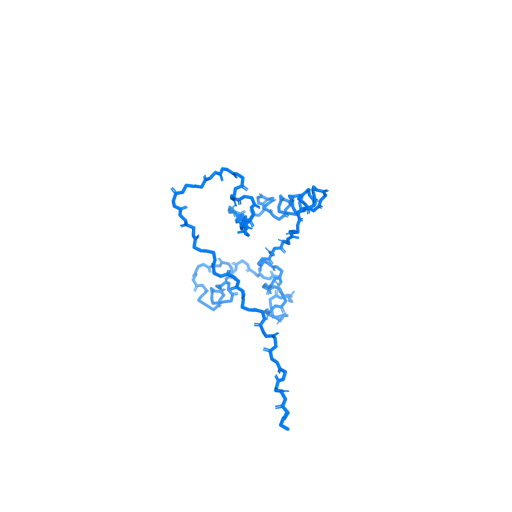HR A 1 71 ? 11.006 -10.387 -0.432 1.00 76.06 71 THR A CA 1
ATOM 570 C C . THR A 1 71 ? 10.832 -11.636 -1.299 1.00 76.06 71 THR A C 1
ATOM 572 O O . THR A 1 71 ? 11.641 -12.550 -1.196 1.00 76.06 71 THR A O 1
ATOM 575 N N . ASP A 1 72 ? 9.836 -11.659 -2.187 1.00 66.88 72 ASP A N 1
ATOM 576 C CA . ASP A 1 72 ? 9.481 -12.834 -2.994 1.00 66.88 72 ASP A CA 1
ATOM 577 C C . ASP A 1 72 ? 10.395 -12.999 -4.218 1.00 66.88 72 ASP A C 1
ATOM 579 O O . ASP A 1 72 ? 10.729 -14.117 -4.607 1.00 66.88 72 ASP A O 1
ATOM 583 N N . ALA A 1 73 ? 10.873 -11.893 -4.802 1.00 60.41 73 ALA A N 1
ATOM 584 C CA . ALA A 1 73 ? 11.725 -11.925 -5.994 1.00 60.41 73 ALA A CA 1
ATOM 585 C C . ALA A 1 73 ? 13.219 -12.183 -5.703 1.00 60.41 73 ALA A C 1
ATOM 587 O O . ALA A 1 73 ? 14.038 -11.899 -6.570 1.00 60.41 73 ALA A O 1
ATOM 588 N N . ASN A 1 74 ? 13.572 -12.668 -4.499 1.00 50.19 74 ASN A N 1
ATOM 589 C CA . ASN A 1 74 ? 14.916 -13.097 -4.072 1.00 50.19 74 ASN A CA 1
ATOM 590 C C . ASN A 1 74 ? 16.087 -12.466 -4.852 1.00 50.19 74 ASN A C 1
ATOM 592 O O . ASN A 1 74 ? 16.552 -13.014 -5.847 1.00 50.19 74 ASN A O 1
ATOM 596 N N . ALA A 1 75 ? 16.619 -11.358 -4.331 1.00 49.84 75 ALA A N 1
ATOM 597 C CA . ALA A 1 75 ? 17.996 -10.886 -4.531 1.00 49.84 75 ALA A CA 1
ATOM 598 C C . ALA A 1 75 ? 18.491 -10.508 -5.950 1.00 49.84 75 ALA A C 1
ATOM 600 O O . ALA A 1 75 ? 19.410 -9.694 -6.028 1.00 49.84 75 ALA A O 1
ATOM 601 N N . ALA A 1 76 ? 17.905 -10.978 -7.054 1.00 48.06 76 ALA A N 1
ATOM 602 C CA . ALA A 1 76 ? 18.418 -10.702 -8.403 1.00 48.06 76 ALA A CA 1
ATOM 603 C C . ALA A 1 76 ? 18.295 -9.213 -8.790 1.00 48.06 76 ALA A C 1
ATOM 605 O O . ALA A 1 76 ? 19.233 -8.626 -9.325 1.00 48.06 76 ALA A O 1
ATOM 606 N N . ASP A 1 77 ? 17.190 -8.563 -8.410 1.00 50.41 77 ASP A N 1
ATOM 607 C CA . ASP A 1 77 ? 16.970 -7.121 -8.618 1.00 50.41 77 ASP A CA 1
ATOM 608 C C . ASP A 1 77 ? 17.439 -6.244 -7.443 1.00 50.41 77 ASP A C 1
ATOM 610 O O . ASP A 1 77 ? 17.525 -5.019 -7.573 1.00 50.41 77 ASP A O 1
ATOM 614 N N . ALA A 1 78 ? 17.731 -6.837 -6.280 1.00 46.25 78 ALA A N 1
ATOM 615 C CA . ALA A 1 78 ? 18.220 -6.098 -5.112 1.00 46.25 78 ALA A CA 1
ATOM 616 C C . ALA A 1 78 ? 19.704 -5.717 -5.252 1.00 46.25 78 ALA A C 1
ATOM 618 O O . ALA A 1 78 ? 20.114 -4.692 -4.713 1.00 46.25 78 ALA A O 1
ATOM 619 N N . ILE A 1 79 ? 20.482 -6.494 -6.017 1.00 47.56 79 ILE A N 1
ATOM 620 C CA . ILE A 1 79 ? 21.907 -6.233 -6.285 1.00 47.56 79 ILE A CA 1
ATOM 621 C C . ILE A 1 79 ? 22.099 -5.084 -7.297 1.00 47.56 79 ILE A C 1
ATOM 623 O O . ILE A 1 79 ? 23.082 -4.353 -7.206 1.00 47.56 79 ILE A O 1
ATOM 627 N N . HIS A 1 80 ? 21.139 -4.851 -8.202 1.00 46.91 80 HIS A N 1
ATOM 628 C CA . HIS A 1 80 ? 21.202 -3.772 -9.204 1.00 46.91 80 HIS A CA 1
ATOM 629 C C . HIS A 1 80 ? 20.175 -2.649 -9.011 1.00 46.91 80 HIS A C 1
ATOM 631 O O . HIS A 1 80 ? 20.095 -1.745 -9.838 1.00 46.91 80 HIS A O 1
ATOM 637 N N . GLY A 1 81 ? 19.409 -2.679 -7.917 1.00 51.59 81 GLY A N 1
ATOM 638 C CA . GLY A 1 81 ? 18.426 -1.652 -7.596 1.00 51.59 81 GLY A CA 1
ATOM 639 C C . GLY A 1 81 ? 17.353 -1.519 -8.670 1.00 51.59 81 GLY A C 1
ATOM 640 O O . GLY A 1 81 ? 17.291 -0.475 -9.297 1.00 51.59 81 GLY A O 1
ATOM 641 N N . ALA A 1 82 ? 16.531 -2.559 -8.880 1.00 59.69 82 ALA A N 1
ATOM 642 C CA . ALA A 1 82 ? 15.325 -2.561 -9.728 1.00 59.69 82 ALA A CA 1
ATOM 643 C C . ALA A 1 82 ? 15.355 -1.487 -10.832 1.00 59.69 82 ALA A C 1
ATOM 645 O O . ALA A 1 82 ? 14.662 -0.466 -10.738 1.00 59.69 82 ALA A O 1
ATOM 646 N N . ASN A 1 83 ? 16.226 -1.694 -11.825 1.00 68.69 83 ASN A N 1
ATOM 647 C CA . ASN A 1 83 ? 16.451 -0.748 -12.913 1.00 68.69 83 ASN A CA 1
ATOM 648 C C . ASN A 1 83 ? 15.123 -0.301 -13.537 1.00 68.69 83 ASN A C 1
ATOM 650 O O . ASN A 1 83 ? 14.142 -1.046 -13.548 1.00 68.69 83 ASN A O 1
ATOM 654 N N . ALA A 1 84 ? 15.083 0.905 -14.108 1.00 74.88 84 ALA A N 1
ATOM 655 C CA . ALA A 1 84 ? 13.873 1.431 -14.750 1.00 74.88 84 ALA A CA 1
ATOM 656 C C . ALA A 1 84 ? 13.287 0.466 -15.808 1.00 74.88 84 ALA A C 1
ATOM 658 O O . ALA A 1 84 ? 12.071 0.419 -15.985 1.00 74.88 84 ALA A O 1
ATOM 659 N N . SER A 1 85 ? 14.135 -0.364 -16.430 1.00 77.19 85 SER A N 1
ATOM 660 C CA . SER A 1 85 ? 13.765 -1.439 -17.361 1.00 77.19 85 SER A CA 1
ATOM 661 C C . SER A 1 85 ? 12.857 -2.510 -16.757 1.00 77.19 85 SER A C 1
ATOM 663 O O . SER A 1 85 ? 12.035 -3.077 -17.474 1.00 77.19 85 SER A O 1
ATOM 665 N N . PH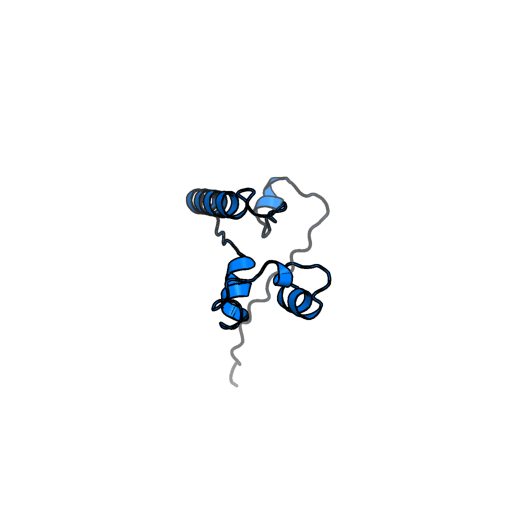E A 1 86 ? 12.938 -2.757 -15.444 1.00 79.69 86 PHE A N 1
ATOM 666 C CA . PHE A 1 86 ? 11.971 -3.586 -14.740 1.00 79.69 86 PHE A CA 1
ATOM 667 C C . PHE A 1 86 ? 10.588 -2.984 -14.992 1.00 79.69 86 PHE A C 1
ATOM 669 O O . PHE A 1 86 ? 9.682 -3.684 -15.436 1.00 79.69 86 PHE A O 1
ATOM 676 N N . PHE A 1 87 ? 10.387 -1.684 -14.724 1.00 80.75 87 PHE A N 1
ATOM 677 C CA . PHE A 1 87 ? 9.099 -0.958 -14.808 1.00 80.75 87 PHE A CA 1
ATOM 678 C C . PHE A 1 87 ? 8.590 -0.670 -16.218 1.00 80.75 87 PHE A C 1
ATOM 680 O O . PHE A 1 87 ? 7.489 -0.135 -16.349 1.00 80.75 87 PHE A O 1
ATOM 687 N N . SER A 1 88 ? 9.323 -1.100 -17.245 1.00 83.25 88 SER A N 1
ATOM 688 C CA . SER A 1 88 ? 8.866 -1.013 -18.626 1.00 83.25 88 SER A CA 1
ATOM 689 C C . SER A 1 88 ? 7.619 -1.884 -18.859 1.00 83.25 88 SER A C 1
ATOM 691 O O . SER A 1 88 ? 7.562 -3.005 -18.339 1.00 83.25 88 SER A O 1
ATOM 693 N N . PRO A 1 89 ? 6.626 -1.409 -19.635 1.00 84.81 89 PRO A N 1
ATOM 694 C CA . PRO A 1 89 ? 5.479 -2.219 -20.049 1.00 84.81 89 PRO A CA 1
ATOM 695 C C . PRO A 1 89 ? 5.873 -3.380 -20.972 1.00 84.81 89 PRO A C 1
ATOM 697 O O . PRO A 1 89 ? 5.163 -4.377 -21.020 1.00 84.81 89 PRO A O 1
ATOM 700 N N . ASP A 1 90 ? 7.017 -3.285 -21.653 1.00 86.38 90 ASP A N 1
ATOM 701 C CA . ASP A 1 90 ? 7.469 -4.301 -22.614 1.00 86.38 90 ASP A CA 1
ATOM 702 C C . ASP A 1 90 ? 8.119 -5.520 -21.935 1.00 86.38 90 ASP A C 1
ATOM 704 O O . ASP A 1 90 ? 8.393 -6.537 -22.570 1.00 86.38 90 ASP A O 1
ATOM 708 N N . ASN A 1 91 ? 8.377 -5.440 -20.626 1.00 82.69 91 ASN A N 1
ATOM 709 C CA . ASN A 1 91 ? 8.997 -6.518 -19.866 1.00 82.69 91 ASN A CA 1
ATOM 710 C C . ASN A 1 91 ? 7.933 -7.502 -19.346 1.00 82.69 91 ASN A C 1
ATOM 712 O O . ASN A 1 91 ? 7.421 -7.370 -18.230 1.00 82.69 91 ASN A O 1
ATOM 716 N N . ALA A 1 92 ? 7.613 -8.506 -20.168 1.00 82.81 92 ALA A N 1
ATOM 717 C CA . ALA A 1 92 ? 6.609 -9.526 -19.861 1.00 82.81 92 ALA A CA 1
ATOM 718 C C . ALA A 1 92 ? 6.925 -10.337 -18.590 1.00 82.81 92 ALA A C 1
ATOM 720 O O . ALA A 1 92 ? 6.010 -10.719 -17.860 1.00 82.81 92 ALA A O 1
ATOM 721 N N . ASP A 1 93 ? 8.202 -10.574 -18.290 1.00 78.69 93 ASP A N 1
ATOM 722 C CA . ASP A 1 93 ? 8.599 -11.338 -17.105 1.00 78.69 93 ASP A CA 1
ATOM 723 C C . ASP A 1 93 ? 8.481 -10.497 -15.829 1.00 78.69 93 ASP A C 1
ATOM 725 O O . ASP A 1 93 ? 7.954 -10.970 -14.821 1.00 78.69 93 ASP A O 1
ATOM 729 N N . ALA A 1 94 ? 8.830 -9.207 -15.887 1.00 77.94 94 ALA A N 1
ATOM 730 C CA . ALA A 1 94 ? 8.590 -8.274 -14.786 1.00 77.94 94 ALA A CA 1
ATOM 731 C C . ALA A 1 94 ? 7.096 -8.022 -14.532 1.00 77.94 94 ALA A C 1
ATOM 733 O O . ALA A 1 94 ? 6.707 -7.773 -13.390 1.00 77.94 94 ALA A O 1
ATOM 734 N N . LEU A 1 95 ? 6.251 -8.079 -15.567 1.00 81.31 95 LEU A N 1
ATOM 735 C CA . LEU A 1 95 ? 4.797 -7.992 -15.416 1.00 81.31 95 LEU A CA 1
ATOM 736 C C . LEU A 1 95 ? 4.235 -9.188 -14.643 1.00 81.31 95 LEU A C 1
ATOM 738 O O . LEU A 1 95 ? 3.432 -8.979 -13.737 1.00 81.31 95 LEU A O 1
ATOM 742 N N . LYS A 1 96 ? 4.703 -10.412 -14.925 1.00 80.94 96 LYS A N 1
ATOM 743 C CA . LYS A 1 96 ? 4.292 -11.619 -14.182 1.00 80.94 96 LYS A CA 1
ATOM 744 C C . LYS A 1 96 ? 4.665 -11.548 -12.701 1.00 80.94 96 LYS A C 1
ATOM 746 O O . LYS A 1 96 ? 3.892 -11.988 -11.869 1.00 80.94 96 LYS A O 1
ATOM 751 N N . VAL A 1 97 ? 5.820 -10.965 -12.369 1.00 79.31 97 VAL A N 1
ATOM 752 C CA . VAL A 1 97 ? 6.281 -10.797 -10.973 1.00 79.31 97 VAL A CA 1
ATOM 753 C C . VAL A 1 97 ? 5.515 -9.688 -10.228 1.00 79.31 97 VAL A C 1
ATOM 755 O O . VAL A 1 97 ? 5.556 -9.609 -9.002 1.00 79.31 97 VAL A O 1
ATOM 758 N N . ARG A 1 98 ? 4.837 -8.787 -10.948 1.00 77.69 98 ARG A N 1
ATOM 759 C CA . ARG A 1 98 ? 4.034 -7.699 -10.359 1.00 77.69 98 ARG A CA 1
ATOM 760 C C . ARG A 1 98 ? 2.560 -8.016 -10.186 1.00 77.69 98 ARG A C 1
ATOM 762 O O . ARG A 1 98 ? 1.914 -7.282 -9.436 1.00 77.69 98 ARG A O 1
ATOM 769 N N . ALA A 1 99 ? 2.058 -8.966 -10.968 1.00 63.19 99 ALA A N 1
ATOM 770 C CA . ALA A 1 99 ? 0.672 -9.411 -10.947 1.00 63.19 99 ALA A CA 1
ATOM 771 C C . ALA A 1 99 ? 0.392 -10.199 -9.664 1.00 63.19 99 ALA A C 1
ATOM 773 O O . ALA A 1 99 ? -0.691 -9.966 -9.083 1.00 63.19 99 ALA A O 1
#

InterPro domains:
  IPR003094 Fructose-2,6-bisphosphatase [PTHR10606] (24-98)
  IPR013079 6-phosphofructo-2-kinase [PF01591] (27-98)
  IPR027417 P-loop containing nucleoside triphosphate hydrolase [G3DSA:3.40.50.300] (28-99)
  IPR027417 P-loop containing nucleoside triphosphate hydrolase [SSF52540] (30-96)

Radius of gyration: 21.29 Å; Cα contacts (8 Å, |Δi|>4): 28; chains: 1; bounding box: 54×57×45 Å

Secondary structu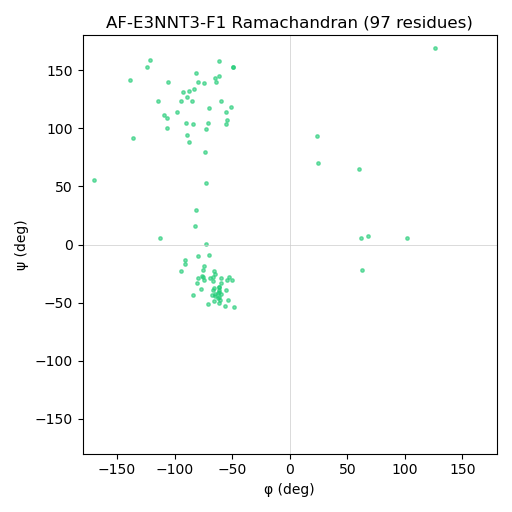re (DSSP, 8-state):
-PPPP------------S---HHHHTTS-------SSTTSSHHHHHHHHHHHHHHTT-------HHHHHHHHTTTTTTTTT--TTTT-TT-HHHHHHH-

Sequence (99 aa):
MEIPPGLETTKRKVAHSDEHGFSDQVRVPNVIVMVGLPARGKTYISKKLCRYLKWTGFKTKVFNVGEYRRTDANAADAIHGANASFFSPDNADALKVRA